Protein AF-A0A924PRC8-F1 (afdb_monomer_lite)

pLDDT: mean 79.5, std 11.72, range [47.31, 92.88]

Structure (mmCIF, N/CA/C/O backbone):
data_AF-A0A924PRC8-F1
#
_entry.id   AF-A0A924PRC8-F1
#
loop_
_atom_site.group_PDB
_atom_site.id
_atom_site.type_symbol
_atom_site.label_atom_id
_atom_site.label_alt_id
_atom_site.label_comp_id
_atom_site.label_asym_id
_atom_site.label_entity_id
_atom_site.label_seq_id
_atom_site.pdbx_PDB_ins_code
_atom_site.Cartn_x
_atom_site.Cartn_y
_atom_site.Cartn_z
_atom_site.occupancy
_atom_site.B_iso_or_equiv
_atom_site.auth_seq_id
_atom_site.auth_comp_id
_atom_site.auth_asym_id
_atom_site.auth_atom_id
_atom_site.pdbx_PDB_model_num
ATOM 1 N N . MET A 1 1 ? -32.846 8.138 29.627 1.00 59.41 1 MET A N 1
ATOM 2 C CA . MET A 1 1 ? -32.249 6.905 29.059 1.00 59.41 1 MET A CA 1
ATOM 3 C C . MET A 1 1 ? -31.912 7.048 27.566 1.00 59.41 1 MET A C 1
ATOM 5 O O . MET A 1 1 ? -30.781 6.763 27.205 1.00 59.41 1 MET A O 1
ATOM 9 N N . ALA A 1 2 ? -32.809 7.556 26.706 1.00 61.12 2 ALA A N 1
ATOM 10 C CA . ALA A 1 2 ? -32.561 7.666 25.253 1.00 61.12 2 ALA A CA 1
ATOM 11 C C . ALA A 1 2 ? -31.416 8.625 24.840 1.00 61.12 2 ALA A C 1
ATOM 13 O O . ALA A 1 2 ? -30.614 8.285 23.976 1.00 61.12 2 ALA A O 1
ATOM 14 N N . GLN A 1 3 ? -31.276 9.788 25.494 1.00 63.25 3 GLN A N 1
ATOM 15 C CA . GLN A 1 3 ? -30.210 10.761 25.182 1.00 63.25 3 GLN A CA 1
ATOM 16 C C . GLN A 1 3 ? -28.787 10.255 25.474 1.00 63.25 3 GLN A C 1
ATOM 18 O O . GLN A 1 3 ? -27.838 10.689 24.828 1.00 63.25 3 GLN A O 1
ATOM 23 N N . HIS A 1 4 ? -28.629 9.338 26.433 1.00 60.53 4 HIS A N 1
ATOM 24 C CA . HIS A 1 4 ? -27.323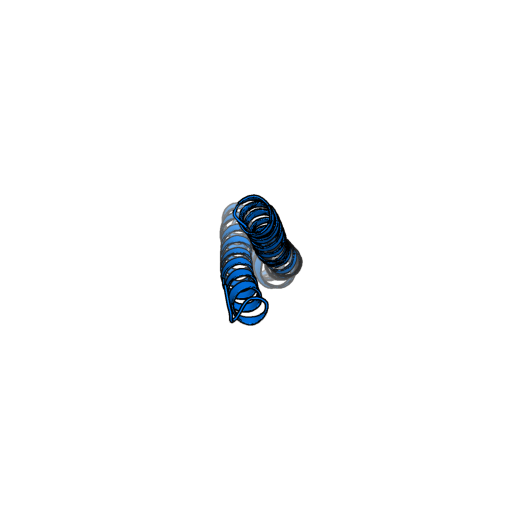 8.767 26.766 1.00 60.53 4 HIS A CA 1
ATOM 25 C C . HIS A 1 4 ? -26.885 7.726 25.724 1.00 60.53 4 HIS A C 1
ATOM 27 O O . HIS A 1 4 ? -25.712 7.676 25.379 1.00 60.53 4 HIS A O 1
ATOM 33 N N . ARG A 1 5 ? -27.830 6.961 25.156 1.00 61.91 5 ARG A N 1
ATOM 34 C CA . ARG A 1 5 ? -27.570 6.014 24.055 1.00 61.91 5 ARG A CA 1
ATOM 35 C C . ARG A 1 5 ? -27.106 6.729 22.783 1.00 61.91 5 ARG A C 1
ATOM 37 O O . ARG A 1 5 ? -26.067 6.384 22.245 1.00 61.91 5 ARG A O 1
ATOM 44 N N . LEU A 1 6 ? -27.805 7.801 22.396 1.00 65.88 6 LEU A N 1
ATOM 45 C CA . LEU A 1 6 ? -27.462 8.598 21.210 1.00 65.88 6 LEU A CA 1
ATOM 46 C C . LEU A 1 6 ? -26.052 9.203 21.271 1.00 65.88 6 LEU A C 1
ATOM 48 O O . LEU A 1 6 ? -25.345 9.202 20.271 1.00 65.88 6 LEU A O 1
ATOM 52 N N . LYS A 1 7 ? -25.621 9.710 22.435 1.00 67.50 7 LYS A N 1
ATOM 53 C CA . LYS A 1 7 ? -24.250 10.230 22.590 1.00 67.50 7 LYS A CA 1
ATOM 54 C C . LYS A 1 7 ? -23.194 9.127 22.462 1.00 67.50 7 LYS A C 1
ATOM 56 O O . LYS A 1 7 ? -22.155 9.363 21.857 1.00 67.50 7 LYS A O 1
ATOM 61 N N . TYR A 1 8 ? -23.477 7.937 22.992 1.00 63.91 8 TYR A N 1
ATOM 62 C CA . TYR A 1 8 ? -22.579 6.784 22.908 1.00 63.91 8 TYR A CA 1
ATOM 63 C C . TYR A 1 8 ? -22.421 6.260 21.476 1.00 63.91 8 TYR A C 1
ATOM 65 O O . TYR A 1 8 ? -21.293 6.002 21.056 1.00 63.91 8 TYR A O 1
ATOM 73 N N . ASP A 1 9 ? -23.516 6.163 20.715 1.00 63.62 9 ASP A N 1
ATOM 74 C CA . ASP A 1 9 ? -23.483 5.702 19.319 1.00 63.62 9 ASP A CA 1
ATOM 75 C C . ASP A 1 9 ? -22.623 6.630 1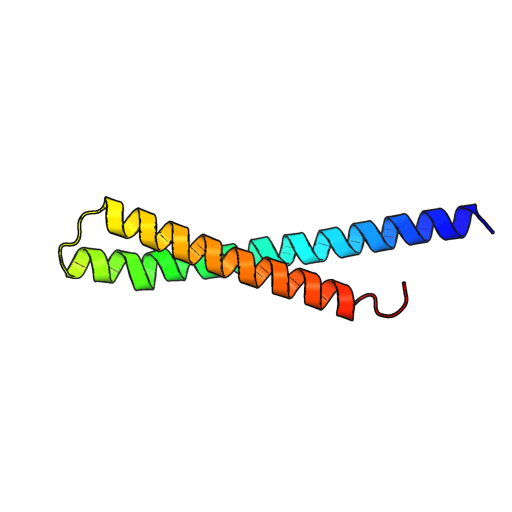8.440 1.00 63.62 9 ASP A C 1
ATOM 77 O O . ASP A 1 9 ? -21.765 6.167 17.688 1.00 63.62 9 ASP A O 1
ATOM 81 N N . VAL A 1 10 ? -22.757 7.951 18.612 1.00 69.25 10 VAL A N 1
ATOM 82 C CA . VAL A 1 10 ? -21.976 8.946 17.853 1.00 69.25 10 VAL A CA 1
ATOM 83 C C . VAL A 1 10 ? -20.482 8.892 18.199 1.00 69.25 10 VAL A C 1
ATOM 85 O O . VAL A 1 10 ? -19.632 9.025 17.317 1.00 69.25 10 VAL A O 1
ATOM 88 N N . GLU A 1 11 ? -20.123 8.687 19.469 1.00 66.19 11 GLU A N 1
ATOM 89 C CA . GLU A 1 11 ? -18.717 8.569 19.875 1.00 66.19 11 GLU A CA 1
ATOM 90 C C . GLU A 1 11 ? -18.066 7.264 19.395 1.00 66.19 11 GLU A C 1
ATOM 92 O O . GLU A 1 11 ? -16.891 7.272 19.009 1.00 66.19 11 GLU A O 1
ATOM 97 N N . ALA A 1 12 ? -18.814 6.158 19.385 1.00 62.31 12 ALA A N 1
ATOM 98 C CA . ALA A 1 12 ? -18.353 4.877 18.857 1.00 62.31 12 ALA A CA 1
ATOM 99 C C . ALA A 1 12 ? -18.135 4.941 17.335 1.00 62.31 12 ALA A C 1
ATOM 101 O O . ALA A 1 12 ? -17.079 4.525 16.849 1.00 62.31 12 ALA A O 1
ATOM 102 N N . GLU A 1 13 ? -19.065 5.549 16.596 1.00 64.81 13 GLU A N 1
ATOM 103 C CA . GLU A 1 13 ? -18.956 5.752 15.146 1.00 64.81 13 GLU A CA 1
ATOM 104 C C . GLU A 1 13 ? -17.757 6.644 14.787 1.00 64.81 13 GLU A C 1
ATOM 106 O O . GLU A 1 13 ? -16.955 6.314 13.907 1.00 64.81 13 GLU A O 1
ATOM 111 N N . ARG A 1 14 ? -17.549 7.734 15.539 1.00 66.94 14 ARG A N 1
ATOM 112 C CA . ARG A 1 14 ? -16.419 8.653 15.326 1.00 66.94 14 ARG A CA 1
ATOM 113 C C . ARG A 1 14 ? -15.065 7.995 15.607 1.00 66.94 14 ARG A C 1
ATOM 115 O O . ARG A 1 14 ? -14.090 8.290 14.913 1.00 66.94 14 ARG A O 1
ATOM 122 N N . LYS A 1 15 ? -14.991 7.099 16.599 1.00 64.56 15 LYS A N 1
ATOM 123 C CA . LYS A 1 15 ? -13.792 6.285 16.866 1.00 64.56 15 LYS A CA 1
ATOM 124 C C . LYS A 1 15 ? -13.557 5.259 15.756 1.00 64.56 15 LYS A C 1
ATOM 126 O O . LYS A 1 15 ? -12.426 5.154 15.286 1.00 64.56 15 LYS A O 1
ATOM 131 N N . GLY A 1 16 ? -14.603 4.575 15.289 1.00 61.97 16 GLY A N 1
ATOM 132 C CA . GLY A 1 16 ? -14.534 3.636 14.162 1.00 61.97 16 GLY A CA 1
ATOM 133 C C . GLY A 1 16 ? -14.001 4.282 12.878 1.00 61.97 16 GLY A C 1
ATOM 134 O O . GLY A 1 16 ? -13.026 3.794 12.302 1.00 61.97 16 GLY A O 1
ATOM 135 N N . LEU A 1 17 ? -14.551 5.443 12.502 1.00 68.38 17 LEU A N 1
ATOM 136 C CA . LEU A 1 17 ? -14.078 6.258 11.372 1.00 68.38 17 LEU A CA 1
ATOM 137 C C . LEU A 1 17 ? -12.613 6.701 11.531 1.00 68.38 17 LEU A C 1
ATOM 139 O O . LEU A 1 17 ? -11.883 6.820 10.545 1.00 68.38 17 LEU A O 1
ATOM 143 N N . GLY A 1 18 ? -12.157 6.924 12.767 1.00 76.44 18 GLY A N 1
ATOM 144 C CA . GLY A 1 18 ? -10.762 7.251 13.065 1.00 76.44 18 GLY A CA 1
ATOM 145 C C . GLY A 1 18 ? -9.796 6.111 12.730 1.00 76.44 18 GLY A C 1
ATOM 146 O O . GLY A 1 18 ? -8.773 6.342 12.084 1.00 76.44 18 GLY A O 1
ATOM 147 N N . TYR A 1 19 ? -10.127 4.879 13.120 1.00 76.12 19 TYR A N 1
ATOM 148 C CA . TYR A 1 19 ? -9.281 3.706 12.867 1.00 76.12 19 TYR A CA 1
ATOM 149 C C . TYR A 1 19 ? -9.210 3.328 11.388 1.00 76.12 19 TYR A C 1
ATOM 151 O O . TYR A 1 19 ? -8.137 2.974 10.897 1.00 76.12 19 TYR A O 1
ATOM 159 N N . GLU A 1 20 ? -10.319 3.447 10.661 1.00 75.19 20 GLU A N 1
ATOM 160 C CA . GLU A 1 20 ? -10.339 3.202 9.219 1.00 75.19 20 GLU A CA 1
ATOM 161 C C . GLU A 1 20 ? -9.442 4.204 8.476 1.00 75.19 20 GLU A C 1
ATOM 163 O O . GLU A 1 20 ? -8.607 3.820 7.652 1.00 75.19 20 GLU A O 1
ATOM 168 N N . LYS A 1 21 ? -9.519 5.485 8.857 1.00 84.44 21 LYS A N 1
ATOM 169 C CA . LYS A 1 21 ? -8.689 6.545 8.276 1.00 84.44 21 LYS A CA 1
ATOM 170 C C . LYS A 1 21 ? -7.201 6.365 8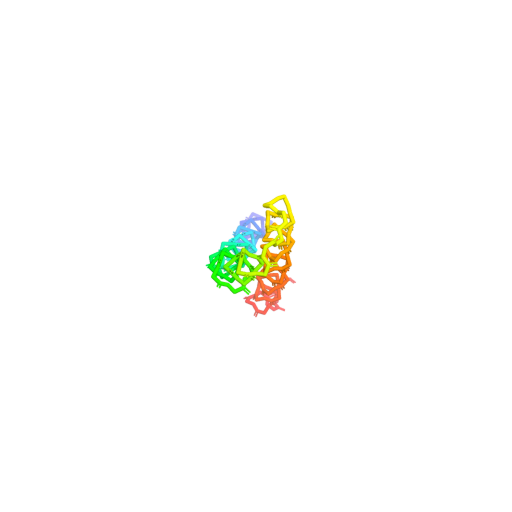.591 1.00 84.44 21 LYS A C 1
ATOM 172 O O . LYS A 1 21 ? -6.362 6.569 7.715 1.00 84.44 21 LYS A O 1
ATOM 177 N N . LEU A 1 22 ? -6.865 5.945 9.813 1.00 84.94 22 LEU A N 1
ATOM 178 C CA . LEU A 1 22 ? -5.489 5.595 10.184 1.00 84.94 22 LEU A CA 1
ATOM 179 C C . LEU A 1 22 ? -4.969 4.403 9.372 1.00 84.94 22 LEU A C 1
ATOM 181 O O . LEU A 1 22 ? -3.818 4.423 8.939 1.00 84.94 22 LEU A O 1
ATOM 185 N N . GLY A 1 23 ? -5.823 3.412 9.108 1.00 84.50 23 GLY A N 1
ATOM 186 C CA . GLY A 1 23 ? -5.513 2.278 8.241 1.00 84.50 23 GLY A CA 1
ATOM 187 C C . GLY A 1 23 ? -5.134 2.698 6.819 1.00 84.50 23 GLY A C 1
ATOM 188 O O . GLY A 1 23 ? -4.109 2.254 6.302 1.00 84.50 23 GLY A O 1
ATOM 189 N N . VAL A 1 24 ? -5.902 3.606 6.207 1.00 88.81 24 VAL A N 1
ATOM 190 C CA . VAL A 1 24 ? -5.589 4.178 4.878 1.00 88.81 24 VAL A CA 1
ATOM 191 C C . VAL A 1 24 ? -4.234 4.874 4.880 1.00 88.81 24 VAL A C 1
ATOM 193 O O . VAL A 1 24 ? -3.413 4.621 3.999 1.00 88.81 24 VAL A O 1
ATOM 196 N N . ILE A 1 25 ? -4.006 5.750 5.864 1.00 88.31 25 ILE A N 1
ATOM 197 C CA . ILE A 1 25 ? -2.782 6.555 5.957 1.00 88.31 25 ILE A CA 1
ATOM 198 C C . ILE A 1 25 ? -1.567 5.643 6.131 1.00 88.31 25 ILE A C 1
ATOM 200 O O . ILE A 1 25 ? -0.586 5.798 5.408 1.00 88.31 25 ILE A O 1
ATOM 204 N N . ALA A 1 26 ? -1.645 4.657 7.028 1.00 87.50 26 ALA A N 1
ATOM 205 C CA . ALA A 1 26 ? -0.580 3.679 7.222 1.00 87.50 26 ALA A CA 1
ATOM 206 C C . ALA A 1 26 ? -0.320 2.862 5.945 1.00 87.50 26 ALA A C 1
ATOM 208 O O . ALA A 1 26 ? 0.829 2.712 5.533 1.00 87.50 26 ALA A O 1
ATOM 209 N N . GLY A 1 27 ? -1.380 2.393 5.277 1.00 87.38 27 GLY A N 1
ATOM 210 C CA . GLY A 1 27 ? -1.270 1.662 4.015 1.00 87.38 27 GLY A CA 1
ATOM 211 C C . GLY A 1 27 ? -0.612 2.486 2.906 1.00 87.38 27 GLY A C 1
ATOM 212 O O . GLY A 1 27 ? 0.247 1.974 2.196 1.00 87.38 27 GLY A O 1
ATOM 213 N N . PHE A 1 28 ? -0.942 3.773 2.793 1.00 90.94 28 PHE A N 1
ATOM 214 C CA . PHE A 1 28 ? -0.320 4.675 1.821 1.00 90.94 28 PHE A CA 1
ATOM 215 C C . PHE A 1 28 ? 1.149 4.977 2.154 1.00 90.94 28 PHE A C 1
ATOM 217 O O . PHE A 1 28 ? 2.005 4.888 1.275 1.00 90.94 28 PHE A O 1
ATOM 224 N N . LEU A 1 29 ? 1.453 5.283 3.423 1.00 91.88 29 LEU A N 1
ATOM 225 C CA . LEU A 1 29 ? 2.816 5.576 3.883 1.00 91.88 29 LEU A CA 1
ATOM 226 C C . LEU A 1 29 ? 3.775 4.402 3.675 1.00 91.88 29 LEU A C 1
ATOM 228 O O . LEU A 1 29 ? 4.961 4.627 3.462 1.00 91.88 29 LEU A O 1
ATOM 232 N N . VAL A 1 30 ? 3.272 3.167 3.718 1.00 90.75 30 VAL A N 1
ATOM 233 C CA . VAL A 1 30 ? 4.054 1.966 3.393 1.00 90.75 30 VAL A CA 1
ATOM 234 C C . VAL A 1 30 ? 4.059 1.695 1.887 1.00 90.75 30 VAL A C 1
ATOM 236 O O . VAL A 1 30 ? 5.107 1.402 1.318 1.00 90.75 30 VAL A O 1
ATOM 239 N N . GLY A 1 31 ? 2.910 1.809 1.218 1.00 87.88 31 GLY A N 1
ATOM 240 C CA . GLY A 1 31 ? 2.772 1.478 -0.201 1.00 87.88 31 GLY A CA 1
ATOM 241 C C . GLY A 1 31 ? 3.605 2.366 -1.123 1.00 87.88 31 GLY A C 1
ATOM 242 O O . GLY A 1 31 ? 4.159 1.872 -2.102 1.00 87.88 31 GLY A O 1
ATOM 243 N N . LEU A 1 32 ? 3.741 3.655 -0.805 1.00 88.44 32 LEU A N 1
ATOM 244 C CA . LEU A 1 32 ? 4.493 4.606 -1.625 1.00 88.44 32 LEU A CA 1
ATOM 245 C C . LEU A 1 32 ? 6.005 4.292 -1.694 1.00 88.44 32 LEU A C 1
ATOM 247 O O . LEU A 1 32 ? 6.510 4.132 -2.805 1.00 88.44 32 LEU A O 1
ATOM 251 N N . PRO A 1 33 ? 6.749 4.149 -0.577 1.00 88.88 33 PRO A N 1
ATOM 252 C CA . PRO A 1 33 ? 8.164 3.786 -0.632 1.00 88.88 33 PRO A CA 1
ATOM 253 C C . PRO A 1 33 ? 8.395 2.382 -1.203 1.00 88.88 33 PRO A C 1
ATOM 255 O O . PRO A 1 33 ? 9.412 2.166 -1.855 1.00 88.88 33 PRO A O 1
ATOM 258 N N . VAL A 1 34 ? 7.456 1.443 -1.026 1.00 88.38 34 VAL A N 1
ATOM 259 C CA . VAL A 1 34 ? 7.526 0.122 -1.677 1.00 88.38 34 VAL A CA 1
ATOM 260 C C . VAL A 1 34 ? 7.370 0.257 -3.194 1.00 88.38 34 VAL A C 1
ATOM 262 O O . VAL A 1 34 ? 8.175 -0.294 -3.938 1.00 88.38 34 VAL A O 1
ATOM 265 N N . GLY A 1 35 ? 6.383 1.020 -3.664 1.00 85.88 35 GLY A N 1
ATOM 266 C CA . GLY A 1 35 ? 6.167 1.246 -5.091 1.00 85.88 35 GLY A CA 1
ATOM 267 C C . GLY A 1 35 ? 7.332 1.987 -5.759 1.00 85.88 35 GLY A C 1
ATOM 268 O O . GLY A 1 35 ? 7.838 1.559 -6.789 1.00 85.88 35 GLY A O 1
ATOM 269 N N . VAL A 1 36 ? 7.846 3.048 -5.140 1.00 83.38 36 VAL A N 1
ATOM 270 C CA . VAL A 1 36 ? 8.967 3.806 -5.719 1.00 83.38 36 VAL A CA 1
ATOM 271 C C . VAL A 1 36 ? 10.289 3.037 -5.598 1.00 83.38 36 VAL A C 1
ATOM 273 O O . VAL A 1 36 ? 11.032 2.907 -6.567 1.00 83.38 36 VAL A O 1
ATOM 276 N N . GLY A 1 37 ? 10.597 2.501 -4.416 1.00 84.25 37 GLY A N 1
ATOM 277 C CA . GLY A 1 37 ? 11.906 1.911 -4.133 1.00 84.25 37 GLY A CA 1
ATOM 278 C C . GLY A 1 37 ? 12.081 0.480 -4.636 1.00 84.25 37 GLY A C 1
ATOM 279 O O . GLY A 1 37 ? 13.164 0.125 -5.095 1.00 84.25 37 GLY A O 1
ATOM 280 N N . LEU A 1 38 ? 11.038 -0.350 -4.550 1.00 85.38 38 LEU A N 1
ATOM 281 C CA . LEU A 1 38 ? 11.127 -1.784 -4.862 1.00 85.38 38 LEU A CA 1
ATOM 282 C C . LEU A 1 38 ? 10.488 -2.161 -6.199 1.00 85.38 38 LEU A C 1
AT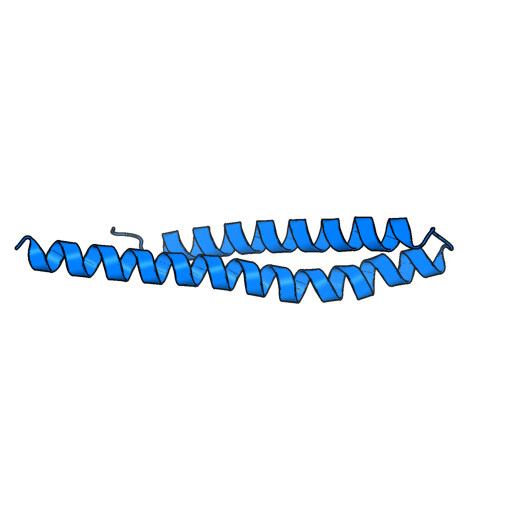OM 284 O O . LEU A 1 38 ? 10.660 -3.294 -6.639 1.00 85.38 38 LEU A O 1
ATOM 288 N N . VAL A 1 39 ? 9.761 -1.247 -6.844 1.00 84.06 39 VAL A N 1
ATOM 289 C CA . VAL A 1 39 ? 9.084 -1.513 -8.119 1.00 84.06 39 VAL A CA 1
ATOM 290 C C . VAL A 1 39 ? 9.600 -0.602 -9.223 1.00 84.06 39 VAL A C 1
ATOM 292 O O . VAL A 1 39 ? 10.108 -1.105 -10.224 1.00 84.06 39 VAL A O 1
ATOM 295 N N . ASP A 1 40 ? 9.528 0.714 -9.046 1.00 80.56 40 ASP A N 1
ATOM 296 C CA . ASP A 1 40 ? 9.895 1.657 -10.108 1.00 80.56 40 ASP A CA 1
ATOM 297 C C . ASP A 1 40 ? 11.403 1.628 -10.429 1.00 80.56 40 ASP A C 1
ATOM 299 O O . ASP A 1 40 ? 11.796 1.568 -11.596 1.00 80.56 40 ASP A O 1
ATOM 303 N N . ALA A 1 41 ? 12.257 1.549 -9.401 1.00 80.44 41 ALA A N 1
ATOM 304 C CA . ALA A 1 41 ? 13.708 1.435 -9.567 1.00 80.44 41 ALA A CA 1
ATOM 305 C C . ALA A 1 41 ? 14.154 0.190 -10.374 1.00 80.44 41 ALA A C 1
ATOM 307 O O . ALA A 1 41 ? 14.899 0.354 -11.346 1.00 80.44 41 ALA A O 1
ATOM 308 N N . PRO A 1 42 ? 13.714 -1.048 -10.060 1.00 85.06 42 PRO A N 1
ATOM 309 C CA . PRO A 1 42 ? 14.072 -2.215 -10.866 1.00 85.06 42 PRO A CA 1
ATOM 310 C C . PRO A 1 42 ? 13.403 -2.234 -12.247 1.00 85.06 42 PRO A C 1
ATOM 312 O O . PRO A 1 42 ? 14.039 -2.681 -13.198 1.00 85.06 42 PRO A O 1
ATOM 315 N N . LEU A 1 43 ? 12.170 -1.724 -12.396 1.00 83.62 43 LEU A N 1
ATOM 316 C CA . LEU A 1 43 ? 11.519 -1.583 -13.710 1.00 83.62 43 LEU A CA 1
ATOM 317 C C . LEU A 1 43 ? 12.313 -0.651 -14.629 1.00 83.62 43 LEU A C 1
ATOM 319 O O . LEU A 1 43 ? 12.537 -0.968 -15.798 1.00 83.62 43 LEU A O 1
ATOM 323 N N . THR A 1 44 ? 12.805 0.457 -14.081 1.00 84.62 44 THR A N 1
ATOM 324 C CA . THR A 1 44 ? 13.690 1.378 -14.798 1.00 84.62 44 THR A CA 1
ATOM 325 C C . THR A 1 44 ? 15.022 0.707 -15.145 1.00 84.62 44 THR A C 1
ATOM 327 O O . THR A 1 44 ? 15.508 0.852 -16.265 1.00 84.62 44 THR A O 1
ATOM 330 N N . ALA A 1 45 ? 15.587 -0.094 -14.233 1.00 86.88 45 ALA A N 1
ATOM 331 C CA . ALA A 1 45 ? 16.849 -0.803 -14.460 1.00 86.88 45 ALA A CA 1
ATOM 332 C C . ALA A 1 45 ? 16.782 -1.845 -15.594 1.00 86.88 45 ALA A C 1
ATOM 334 O O . ALA A 1 45 ? 17.786 -2.074 -16.266 1.00 86.88 45 ALA A O 1
ATOM 335 N N . VAL A 1 46 ? 15.615 -2.451 -15.841 1.00 89.94 46 VAL A N 1
ATOM 336 C CA . VAL A 1 46 ? 15.406 -3.393 -16.961 1.00 89.94 46 VAL A CA 1
ATOM 337 C C . VAL A 1 46 ? 14.933 -2.711 -18.252 1.00 89.94 46 VAL A C 1
ATOM 339 O O . VAL A 1 46 ? 14.618 -3.392 -19.226 1.00 89.94 46 VAL A O 1
ATOM 342 N N . GLY A 1 47 ? 14.882 -1.375 -18.278 1.00 87.81 47 GLY A N 1
ATOM 343 C CA . GLY A 1 47 ? 14.466 -0.599 -19.447 1.00 87.81 47 GLY A CA 1
ATOM 344 C C . GLY A 1 47 ? 12.967 -0.677 -19.743 1.00 87.81 47 GLY A C 1
ATOM 345 O O . GLY A 1 47 ? 12.556 -0.485 -20.890 1.00 87.81 47 GLY A O 1
ATOM 346 N N . ALA A 1 48 ? 12.138 -0.978 -18.739 1.00 87.88 48 ALA A N 1
ATOM 347 C CA . ALA A 1 48 ? 10.695 -0.992 -18.919 1.00 87.88 48 ALA A CA 1
ATOM 348 C C . ALA A 1 48 ? 10.169 0.424 -19.228 1.00 87.88 48 ALA A C 1
ATOM 350 O O . ALA A 1 48 ? 10.696 1.415 -18.715 1.00 87.88 48 ALA A O 1
ATOM 351 N N . PRO A 1 49 ? 9.097 0.550 -20.028 1.00 89.81 49 PRO A N 1
ATOM 352 C CA . PRO A 1 49 ? 8.465 1.840 -20.266 1.00 89.81 49 PRO A CA 1
ATOM 353 C C . PRO A 1 49 ? 7.967 2.481 -18.964 1.00 89.81 49 PRO A C 1
ATOM 355 O O . PRO A 1 49 ? 7.331 1.821 -18.143 1.00 89.81 49 PRO A O 1
ATOM 358 N N . GLN A 1 50 ? 8.161 3.793 -18.818 1.00 85.38 50 GLN A N 1
ATOM 359 C CA . GLN A 1 50 ? 7.799 4.541 -17.604 1.00 85.38 50 GLN A CA 1
ATOM 360 C C . GLN A 1 50 ? 6.319 4.393 -17.207 1.00 85.38 50 GLN A C 1
ATOM 362 O O . GLN A 1 50 ? 5.986 4.356 -16.025 1.00 85.38 50 GLN A O 1
ATOM 367 N N . TRP A 1 51 ? 5.412 4.261 -18.181 1.00 88.50 51 TRP A N 1
ATOM 368 C CA . TRP A 1 51 ? 3.991 4.054 -17.895 1.00 88.50 51 TRP A CA 1
ATOM 369 C C . TRP A 1 51 ? 3.733 2.746 -17.130 1.00 88.50 51 TRP A C 1
ATOM 371 O O . TRP A 1 51 ? 2.810 2.693 -16.321 1.00 88.50 51 TRP A O 1
ATOM 381 N N . VAL A 1 52 ? 4.566 1.717 -17.325 1.00 89.19 52 VAL A N 1
ATOM 382 C CA . VAL A 1 52 ? 4.483 0.450 -16.584 1.00 89.19 52 VAL A CA 1
ATOM 383 C C . VAL A 1 52 ? 4.863 0.677 -15.123 1.00 89.19 52 VAL A C 1
ATOM 385 O O . VAL A 1 52 ? 4.110 0.274 -14.241 1.00 89.19 52 VAL A O 1
ATOM 388 N N . GLY A 1 53 ? 5.970 1.382 -14.859 1.00 87.69 53 GLY A N 1
ATOM 389 C CA . GLY A 1 53 ? 6.400 1.754 -13.502 1.00 87.69 53 GLY A CA 1
ATOM 390 C C . GLY A 1 53 ? 5.313 2.492 -12.724 1.00 87.69 53 GLY A C 1
ATOM 391 O O . GLY A 1 53 ? 4.977 2.116 -11.598 1.00 87.69 53 GLY A O 1
ATOM 392 N N . ILE A 1 54 ? 4.655 3.452 -13.381 1.00 87.69 54 ILE A N 1
ATOM 393 C CA . ILE A 1 54 ? 3.524 4.197 -12.815 1.00 87.69 54 ILE A CA 1
ATOM 394 C C . ILE A 1 54 ? 2.353 3.262 -12.488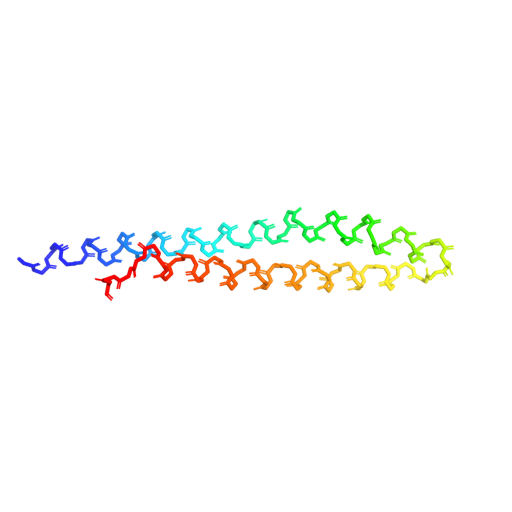 1.00 87.69 54 ILE A C 1
ATOM 396 O O . ILE A 1 54 ? 1.853 3.281 -11.363 1.00 87.69 54 ILE A O 1
ATOM 400 N N . VAL A 1 55 ? 1.915 2.427 -13.437 1.00 91.81 55 VAL A N 1
ATOM 401 C CA . VAL A 1 55 ? 0.764 1.526 -13.238 1.00 91.81 55 VAL A CA 1
ATOM 402 C C . VAL A 1 55 ? 1.024 0.532 -12.106 1.00 91.81 55 VAL A C 1
ATOM 404 O O . VAL A 1 55 ? 0.156 0.339 -11.252 1.00 91.81 55 VAL A O 1
ATOM 407 N N . VAL A 1 56 ? 2.215 -0.068 -12.055 1.00 90.88 56 VAL A N 1
ATOM 408 C CA . VAL A 1 56 ? 2.554 -1.040 -11.007 1.00 90.88 56 VAL A CA 1
ATOM 409 C C . VAL A 1 56 ? 2.689 -0.344 -9.651 1.00 90.88 56 VAL A C 1
ATOM 411 O O . VAL A 1 56 ? 2.165 -0.850 -8.661 1.00 90.88 56 VAL A O 1
ATOM 414 N N . THR A 1 57 ? 3.290 0.847 -9.592 1.00 89.38 57 THR A N 1
ATOM 415 C CA . THR A 1 57 ? 3.367 1.653 -8.360 1.00 89.38 57 THR A CA 1
ATOM 416 C C . THR A 1 57 ? 1.976 1.989 -7.825 1.00 89.38 57 THR A C 1
ATOM 418 O O . THR A 1 57 ? 1.701 1.779 -6.643 1.00 89.38 57 THR A O 1
ATOM 421 N N . VAL A 1 58 ? 1.064 2.446 -8.688 1.00 91.62 58 VAL A N 1
ATOM 422 C CA . VAL A 1 58 ? -0.330 2.726 -8.311 1.00 91.62 58 VAL A CA 1
ATOM 423 C C . VAL A 1 58 ? -1.027 1.460 -7.810 1.00 91.62 58 VAL A C 1
ATOM 425 O O . VAL A 1 58 ? -1.719 1.511 -6.792 1.00 91.62 58 VAL A O 1
ATOM 428 N N . ALA A 1 59 ? -0.816 0.317 -8.467 1.00 92.62 59 ALA A N 1
ATOM 429 C CA . ALA A 1 59 ? -1.378 -0.960 -8.033 1.00 92.62 59 ALA A CA 1
ATOM 430 C C . ALA A 1 59 ? -0.854 -1.381 -6.649 1.00 92.62 59 ALA A C 1
ATOM 432 O O . ALA A 1 59 ? -1.644 -1.778 -5.792 1.00 92.62 59 ALA A O 1
ATOM 433 N N . VAL A 1 60 ? 0.450 -1.237 -6.392 1.00 92.56 60 VAL A N 1
ATOM 434 C CA . VAL A 1 60 ? 1.058 -1.519 -5.080 1.00 92.56 60 VAL A CA 1
ATOM 435 C C . VAL A 1 60 ? 0.458 -0.630 -3.999 1.00 92.56 60 VAL A C 1
ATOM 437 O O . VAL A 1 60 ? 0.030 -1.135 -2.959 1.00 92.56 60 VAL A O 1
ATOM 440 N N . VAL A 1 61 ? 0.367 0.678 -4.251 1.00 91.06 61 VAL A N 1
ATOM 441 C CA . VAL A 1 61 ? -0.239 1.624 -3.307 1.00 91.06 61 VAL A CA 1
ATOM 442 C C . VAL A 1 61 ? -1.691 1.238 -3.029 1.00 91.06 61 VAL A C 1
ATOM 444 O O . VAL A 1 61 ? -2.077 1.142 -1.867 1.00 91.06 61 VAL A O 1
ATOM 447 N N . ALA A 1 62 ? -2.479 0.932 -4.062 1.00 92.00 62 ALA A N 1
ATOM 448 C CA . ALA A 1 62 ? -3.872 0.520 -3.906 1.00 92.00 62 ALA A CA 1
ATOM 449 C C . ALA A 1 62 ? -4.013 -0.760 -3.064 1.00 92.00 62 ALA A C 1
ATOM 451 O O . ALA A 1 62 ? -4.874 -0.822 -2.183 1.00 92.00 62 ALA A O 1
ATOM 452 N N . VAL A 1 63 ? -3.152 -1.760 -3.279 1.00 92.88 63 VAL A N 1
ATOM 453 C CA . VAL A 1 63 ? -3.139 -3.000 -2.486 1.00 92.88 63 VAL A CA 1
ATOM 454 C C . VAL A 1 63 ? -2.760 -2.715 -1.033 1.00 92.88 63 VAL A C 1
ATOM 456 O O . VAL A 1 63 ? -3.473 -3.146 -0.125 1.00 92.88 63 VAL A O 1
ATOM 459 N N . CYS A 1 64 ? -1.693 -1.954 -0.784 1.00 90.19 64 CYS A N 1
ATOM 460 C CA . CYS A 1 64 ? -1.284 -1.589 0.573 1.00 90.19 64 CYS A CA 1
ATOM 461 C C . CYS A 1 64 ? -2.357 -0.767 1.297 1.00 90.19 64 CYS A C 1
ATOM 463 O O . CYS A 1 64 ? -2.638 -1.026 2.467 1.00 90.19 64 CYS A O 1
ATOM 465 N N . THR A 1 65 ? -3.015 0.169 0.613 1.00 88.62 65 THR A N 1
ATOM 466 C CA . THR A 1 65 ? -4.140 0.934 1.164 1.00 88.62 65 THR A CA 1
ATOM 467 C C . THR A 1 65 ? -5.349 0.044 1.446 1.00 88.62 65 THR A C 1
ATOM 469 O O . THR A 1 65 ? -5.952 0.175 2.510 1.00 88.62 65 THR A O 1
ATOM 472 N N . ALA A 1 66 ? -5.686 -0.902 0.565 1.00 88.62 66 ALA A N 1
ATOM 473 C CA . ALA A 1 66 ? -6.770 -1.857 0.800 1.00 88.62 66 ALA A CA 1
ATOM 474 C C . ALA A 1 66 ? -6.486 -2.770 2.007 1.00 88.62 66 ALA A C 1
ATOM 476 O O . ALA A 1 66 ? -7.384 -3.048 2.806 1.00 88.62 66 ALA A O 1
ATOM 477 N N . LEU A 1 67 ? -5.236 -3.210 2.177 1.00 88.75 67 LEU A N 1
ATOM 478 C CA . LEU A 1 67 ? -4.802 -3.961 3.358 1.00 88.75 67 LEU A CA 1
ATOM 479 C C . LEU A 1 67 ? -4.836 -3.094 4.620 1.00 88.75 67 LEU A C 1
ATOM 481 O O . LEU A 1 67 ? -5.315 -3.554 5.655 1.00 88.75 67 LEU A O 1
ATOM 485 N N . GLY A 1 68 ? -4.400 -1.839 4.525 1.00 86.44 68 GLY A N 1
ATOM 486 C CA . GLY A 1 68 ? -4.468 -0.859 5.604 1.00 86.44 68 GLY A CA 1
ATOM 487 C C . GLY A 1 68 ? -5.902 -0.594 6.065 1.00 86.44 68 GLY A C 1
ATOM 488 O O . GLY A 1 68 ? -6.175 -0.647 7.260 1.00 86.44 68 GLY A O 1
ATOM 489 N N . LEU A 1 69 ? -6.840 -0.414 5.130 1.00 86.19 69 LEU A N 1
ATOM 490 C CA . LEU A 1 69 ? -8.278 -0.301 5.398 1.00 86.19 69 LEU A CA 1
ATOM 491 C C . LEU A 1 69 ? -8.827 -1.533 6.116 1.00 86.19 69 LEU A C 1
ATOM 493 O O . LEU A 1 69 ? -9.470 -1.412 7.156 1.00 86.19 69 LEU A O 1
ATOM 497 N N . ARG A 1 70 ? -8.537 -2.733 5.596 1.00 86.06 70 ARG A N 1
ATOM 498 C CA . ARG A 1 70 ? -8.973 -3.996 6.213 1.00 86.06 70 ARG A CA 1
ATOM 499 C C . ARG A 1 70 ? -8.386 -4.178 7.614 1.00 86.06 70 ARG A C 1
ATOM 501 O O . ARG A 1 70 ? -9.096 -4.619 8.515 1.00 86.06 70 ARG A O 1
ATOM 508 N N . GLY A 1 71 ? -7.120 -3.813 7.806 1.00 83.31 71 GLY A N 1
ATOM 509 C CA . GLY A 1 71 ? -6.448 -3.826 9.104 1.00 83.31 71 GLY A CA 1
ATOM 510 C C . GLY A 1 71 ? -7.051 -2.820 10.084 1.00 83.31 71 GLY A C 1
ATOM 511 O O . GLY A 1 71 ? -7.336 -3.179 11.224 1.00 83.31 71 GLY A O 1
ATOM 512 N N . GLY A 1 72 ? -7.320 -1.594 9.630 1.00 79.44 72 GLY A N 1
ATOM 513 C CA . GLY A 1 72 ? -7.983 -0.545 10.407 1.00 79.44 72 GLY A CA 1
ATOM 514 C C . GLY A 1 72 ? -9.399 -0.936 10.826 1.00 79.44 72 GLY A C 1
ATOM 515 O O . GLY A 1 72 ? -9.744 -0.804 11.997 1.00 79.44 72 GLY A O 1
ATOM 516 N N . ALA A 1 73 ? -10.185 -1.517 9.917 1.00 77.81 73 ALA A N 1
ATOM 517 C CA . ALA A 1 73 ? -11.523 -2.031 10.207 1.00 77.81 73 ALA A CA 1
ATOM 518 C C . ALA A 1 73 ? -11.500 -3.225 11.181 1.00 77.81 73 ALA A C 1
ATOM 520 O O . ALA A 1 73 ? -12.340 -3.325 12.079 1.00 77.81 73 ALA A O 1
ATOM 521 N N . ALA A 1 74 ? -10.520 -4.128 11.051 1.00 79.00 74 ALA A N 1
ATOM 522 C CA . ALA A 1 74 ? -10.329 -5.228 11.996 1.00 79.00 74 ALA A CA 1
ATOM 523 C C . 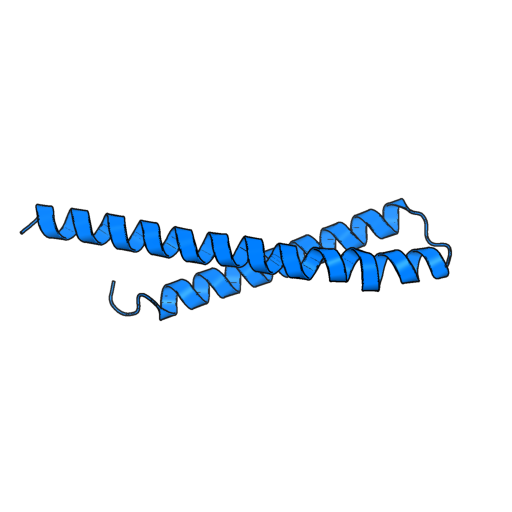ALA A 1 74 ? -9.903 -4.723 13.386 1.00 79.00 74 ALA A C 1
ATOM 525 O O . ALA A 1 74 ? -10.376 -5.242 14.399 1.00 79.00 74 ALA A O 1
ATOM 526 N N . LEU A 1 75 ? -9.046 -3.701 13.443 1.00 75.19 75 LEU A N 1
ATOM 527 C CA . LEU A 1 75 ? -8.627 -3.065 14.689 1.00 75.19 75 LEU A CA 1
ATOM 528 C C . LEU A 1 75 ? -9.783 -2.302 15.343 1.00 75.19 75 LEU A C 1
ATOM 530 O O . LEU A 1 75 ? -9.959 -2.418 16.551 1.00 75.19 75 LEU A O 1
ATOM 534 N N . ALA A 1 76 ? -10.615 -1.616 14.555 1.00 72.75 76 ALA A N 1
ATOM 535 C CA . ALA A 1 76 ? -11.844 -0.982 15.023 1.00 72.75 76 ALA A CA 1
ATOM 536 C C . ALA A 1 76 ? -12.782 -2.014 15.668 1.00 72.75 76 ALA A C 1
ATOM 538 O O . ALA A 1 76 ? -13.160 -1.847 16.823 1.00 72.75 76 ALA A O 1
ATOM 539 N N . LYS A 1 77 ? -13.051 -3.144 14.991 1.00 73.50 77 LYS A N 1
ATOM 540 C CA . LYS A 1 77 ? -13.841 -4.257 15.557 1.00 73.50 77 LYS A CA 1
ATOM 541 C C . LYS A 1 77 ? -13.254 -4.819 16.854 1.00 73.50 77 LYS A C 1
ATOM 543 O O . LYS A 1 77 ? -14.007 -5.184 17.749 1.00 73.50 77 LYS A O 1
ATOM 548 N N . ARG A 1 78 ? -11.923 -4.903 16.969 1.00 69.94 78 ARG A N 1
ATOM 549 C CA . ARG A 1 78 ? -11.251 -5.347 18.205 1.00 69.94 78 ARG A CA 1
ATOM 550 C C . ARG A 1 78 ? -11.280 -4.295 19.315 1.00 69.94 78 ARG A C 1
ATOM 552 O O . ARG A 1 78 ? -11.274 -4.669 20.482 1.00 69.94 78 ARG A O 1
ATOM 559 N N . ALA A 1 79 ? -11.294 -3.010 18.969 1.00 65.88 79 ALA A N 1
ATOM 560 C CA . ALA A 1 79 ? -11.337 -1.899 19.915 1.00 65.88 79 ALA A CA 1
ATOM 561 C C . ALA A 1 79 ? -12.760 -1.617 20.437 1.00 65.88 79 ALA A C 1
ATOM 563 O O . ALA A 1 79 ? -12.906 -1.099 21.543 1.00 65.88 79 ALA A O 1
ATOM 564 N N . THR A 1 80 ? -13.801 -2.004 19.692 1.00 62.34 80 THR A N 1
ATOM 565 C CA . THR A 1 80 ? -15.213 -1.973 20.120 1.00 62.34 80 THR A CA 1
ATOM 566 C C . THR A 1 80 ? -15.844 -3.375 20.106 1.00 62.34 80 THR A C 1
ATOM 568 O O . THR A 1 80 ? -16.674 -3.660 19.244 1.00 62.34 80 THR A O 1
ATOM 571 N N . PRO A 1 81 ? -15.480 -4.275 21.040 1.00 52.88 81 PRO A N 1
ATOM 572 C CA . PRO A 1 81 ? -16.025 -5.634 21.077 1.00 52.88 81 PRO A CA 1
ATOM 573 C C . PRO A 1 81 ? -17.481 -5.735 21.581 1.00 52.88 81 PRO A C 1
ATOM 575 O O . PRO A 1 81 ? -18.088 -6.782 21.394 1.00 52.88 81 PRO A O 1
ATOM 578 N N . ASN A 1 82 ? -18.048 -4.675 22.184 1.00 47.31 82 ASN A N 1
ATOM 579 C CA . ASN A 1 82 ? -19.356 -4.706 22.870 1.00 47.31 82 ASN A CA 1
ATOM 580 C C . ASN A 1 82 ? -20.341 -3.593 22.434 1.00 47.31 82 ASN A C 1
ATOM 582 O O . ASN A 1 82 ? -21.144 -3.152 23.258 1.00 47.31 82 ASN A O 1
ATOM 586 N N . ALA A 1 83 ? -20.254 -3.089 21.199 1.00 49.25 83 ALA A N 1
ATOM 587 C CA . ALA A 1 83 ? -21.325 -2.253 20.638 1.00 49.25 83 ALA A CA 1
ATOM 588 C C . ALA A 1 83 ? -22.451 -3.133 20.077 1.00 49.25 83 ALA A C 1
ATOM 590 O O . ALA A 1 83 ? -22.112 -4.111 19.371 1.00 49.25 83 ALA A O 1
#

Foldseek 3Di:
DVVVVVVVVVVLVVVLVVLLVQLQVQLQVVLQCCLVPVQLVVCVVVVHDNVVSVVVSVVSSVVSNVRSNVVSNVVSCVVCVDD

Secondary structure (DSSP, 8-state):
-HHHHHHHHHHHHHHHHHHHHHHHHHHHHHHHHHIIIIIIHHHHHTT--HHHHHHHHHHHHHHHHHHHHHHHHHHHHHH-TT-

Radius of gyration: 18.72 Å; chains: 1; bounding box: 49×16×49 Å

Sequence (83 aa):
MAQHRLKYDVEAERKGLGYEKLGVIAGFLVGLPVGVGLVDAPLTAVGAPQWVGIVVTVAVVAVCTALGLRGGAALAKRATPNA